Protein AF-A0A2U1YMX0-F1 (afdb_monomer)

Foldseek 3Di:
DDPCPPVNVVVCCVVCVLPPPDDDDPPVLVVVVVVLVVPPDDDVLVPPDDPPVDPQQKDFALSQLVVCVVVVVWDWDKDKDFLVVLCVSQQWDADPLDIDHPPRCVSLVVSLVPDDPVLLLDAFEWEQEPVRDIGGSDC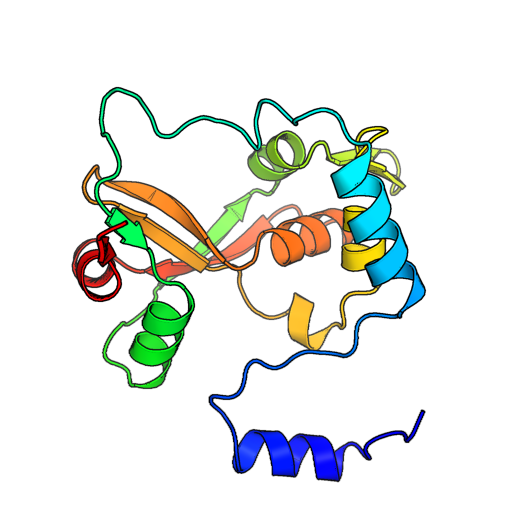SSSSVNCVNVVHRITMYTYTYHVCRVVRIGGD

pLDDT: mean 74.54, std 16.07, range [36.88, 95.56]

Nearest PDB structures (foldseek):
  7nfu-assembly2_B  TM=5.453E-01  e=1.528E-01  Geobacillus thermoleovorans CCB_US3_UF5
  6ryk-assembly1_B  TM=5.172E-01  e=2.070E-01  Myxococcus xanthus DK 1622
  7nfu-assembly1_A  TM=5.315E-01  e=4.039E-01  Geobacillus thermoleovorans CCB_US3_UF5
  2hwj-assembly1_A  TM=5.120E-01  e=2.082E+00  Agrobacterium fabrum str. C58
  2hwj-assembly2_E  TM=6.602E-01  e=2.998E+00  Agrobacterium fabrum str. C58

Sequence (171 aa):
MPTIKPLARWLYRMLKPTERQTIPVPWYVRLGHRLMHAVGSENPLKNKLDSAESPDLYFYDVLMAEELIRQGDIVTTTATVKTGPYELMWGLTVRDGVVEQDELSNLDLLWVLTMPAERAAVPPKMFTDDMGQLRLLDGSHRIARAIADGKSAIPFDIIGPADSIKFRRPK

Solvent-accessible surface area (backbone atoms only — not comparable to full-atom values): 10151 Å² total; per-residue (Å²): 130,85,78,73,48,72,65,58,52,51,51,45,45,71,76,42,70,83,54,81,84,74,70,87,68,59,68,66,59,56,51,50,44,58,52,39,70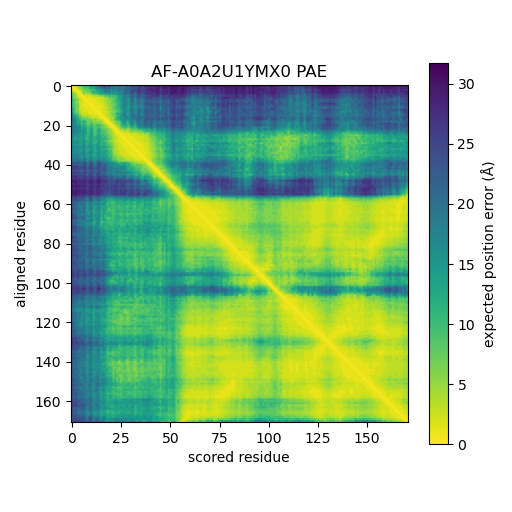,73,70,43,77,83,52,70,77,81,55,61,62,75,50,88,91,45,77,64,62,47,43,74,41,57,69,52,43,53,47,35,41,73,73,61,79,37,73,66,45,81,46,78,42,67,36,67,73,52,30,65,70,64,44,43,45,79,55,99,91,43,74,45,51,46,98,70,45,54,56,58,53,51,50,31,76,67,52,53,68,77,62,54,67,48,59,27,33,30,30,24,44,97,86,71,46,82,39,81,67,47,40,70,59,35,51,54,29,40,49,69,71,70,41,69,57,45,58,28,36,34,37,46,53,85,53,44,63,78,26,52,38,73,107

Secondary structure (DSSP, 8-state):
-----HHHHHHHHHH-TTS-------HHHHHHHHHHHHHPPP-TTTT----TTS--SEEE-HHHHHHHHHHTSS-EEEEEEESHHHHHHTTEEEETTEEEE-TTTHHHHHHHHT--HHHHTSPPEEEE-TTS-EEEEE-HHHHHHHHHTT-SEEEEEEE-HHHHGGGEEE-

Radius of gyration: 17.53 Å; Cα contacts (8 Å, |Δi|>4): 197; chains: 1; bounding box: 39×48×46 Å

Mean predicted aligned error: 10.86 Å

Structure (mmCIF, N/CA/C/O backbone):
data_AF-A0A2U1YMX0-F1
#
_entry.id   AF-A0A2U1YMX0-F1
#
loop_
_atom_site.group_PDB
_atom_site.id
_atom_site.type_symbol
_atom_site.label_atom_id
_atom_site.label_alt_id
_atom_site.label_comp_id
_atom_site.label_asym_id
_atom_site.label_entity_id
_atom_site.label_seq_id
_atom_site.pdbx_PDB_ins_code
_atom_site.Cartn_x
_atom_site.Cartn_y
_atom_site.Cartn_z
_atom_site.occupancy
_atom_site.B_iso_or_equiv
_atom_site.auth_seq_id
_atom_site.auth_comp_id
_atom_site.auth_asym_id
_atom_site.auth_atom_id
_atom_site.pdbx_PDB_model_num
ATOM 1 N N . MET A 1 1 ? 14.329 -25.715 -4.918 1.00 37.94 1 MET A N 1
ATOM 2 C CA . MET A 1 1 ? 13.405 -25.146 -3.908 1.00 37.94 1 MET A CA 1
ATOM 3 C C . MET A 1 1 ? 12.147 -25.995 -3.911 1.00 37.94 1 MET A C 1
ATOM 5 O O . MET A 1 1 ? 11.631 -26.210 -5.002 1.00 37.94 1 MET A O 1
ATOM 9 N N . PRO A 1 2 ? 11.685 -26.537 -2.773 1.00 36.88 2 PRO A N 1
ATOM 10 C CA . PRO A 1 2 ? 10.497 -27.376 -2.773 1.00 36.88 2 PRO A CA 1
ATOM 11 C C . PRO A 1 2 ? 9.286 -26.497 -3.091 1.00 36.88 2 PRO A C 1
ATOM 13 O O . PRO A 1 2 ? 8.994 -25.532 -2.385 1.00 36.88 2 PRO A O 1
ATOM 16 N N . THR A 1 3 ? 8.605 -26.806 -4.189 1.00 43.62 3 THR A N 1
ATOM 17 C CA . THR A 1 3 ? 7.284 -26.276 -4.512 1.00 43.62 3 THR A CA 1
ATOM 18 C C . THR A 1 3 ? 6.331 -26.728 -3.412 1.00 43.62 3 THR A C 1
ATOM 20 O O . THR A 1 3 ? 5.846 -27.858 -3.409 1.00 43.62 3 THR A O 1
ATOM 23 N N . ILE A 1 4 ? 6.083 -25.860 -2.430 1.00 48.69 4 ILE A N 1
ATOM 24 C CA . ILE A 1 4 ? 4.999 -26.076 -1.473 1.00 48.69 4 ILE A CA 1
ATOM 25 C C . ILE A 1 4 ? 3.722 -26.144 -2.310 1.00 48.69 4 ILE A C 1
ATOM 27 O O . ILE A 1 4 ? 3.318 -25.154 -2.922 1.00 48.69 4 ILE A O 1
ATOM 31 N N . LYS A 1 5 ? 3.140 -27.346 -2.398 1.00 61.12 5 LYS A N 1
ATOM 32 C CA . LYS A 1 5 ? 1.943 -27.611 -3.200 1.00 61.12 5 LYS A CA 1
ATOM 33 C C . LYS A 1 5 ? 0.841 -26.607 -2.811 1.00 61.12 5 LYS A C 1
ATOM 35 O O . LYS A 1 5 ? 0.724 -26.298 -1.623 1.00 61.12 5 LYS A O 1
ATOM 40 N N . PRO A 1 6 ? 0.010 -26.132 -3.757 1.00 64.38 6 PRO A N 1
ATOM 41 C CA . PRO A 1 6 ? -1.047 -25.145 -3.497 1.00 64.38 6 PRO A CA 1
ATOM 42 C C . PRO A 1 6 ? -1.910 -25.486 -2.273 1.00 64.38 6 PRO A C 1
ATOM 44 O O . PRO A 1 6 ? -2.232 -24.614 -1.471 1.00 64.38 6 PRO A O 1
ATOM 47 N N . LEU A 1 7 ? -2.176 -26.780 -2.075 1.00 58.72 7 LEU A N 1
ATOM 48 C CA . LEU A 1 7 ? -2.907 -27.329 -0.936 1.00 58.72 7 LEU A CA 1
ATOM 49 C C . LEU A 1 7 ? -2.188 -27.134 0.410 1.00 58.72 7 LEU A C 1
ATOM 51 O O . LEU A 1 7 ? -2.819 -26.755 1.388 1.00 58.72 7 LEU A O 1
ATOM 55 N N . ALA A 1 8 ? -0.871 -27.338 0.467 1.00 62.91 8 ALA A N 1
ATOM 56 C CA . ALA A 1 8 ? -0.085 -27.125 1.681 1.00 62.91 8 ALA A CA 1
ATOM 57 C C . ALA A 1 8 ? -0.019 -25.637 2.050 1.00 62.91 8 ALA A C 1
ATOM 59 O O . ALA A 1 8 ? -0.079 -25.291 3.224 1.00 62.91 8 ALA A O 1
ATOM 60 N N . ARG A 1 9 ? 0.025 -24.745 1.051 1.00 59.44 9 ARG A N 1
ATOM 61 C CA . ARG A 1 9 ? -0.052 -23.294 1.269 1.00 59.44 9 ARG A CA 1
ATOM 62 C C . ARG A 1 9 ? -1.442 -22.863 1.740 1.00 59.44 9 ARG A C 1
ATOM 64 O O . ARG A 1 9 ? -1.544 -21.997 2.599 1.00 59.44 9 ARG A O 1
ATOM 71 N N . TRP A 1 10 ? -2.499 -23.474 1.210 1.00 63.16 10 TRP A N 1
ATOM 72 C CA . TRP A 1 10 ? -3.876 -23.248 1.651 1.00 63.16 10 TRP A CA 1
ATOM 73 C C . TRP A 1 10 ? -4.111 -23.733 3.092 1.00 63.16 10 TRP A C 1
ATOM 75 O O . TRP A 1 10 ? -4.599 -22.969 3.919 1.00 63.16 10 TRP A O 1
ATOM 85 N N . LEU A 1 11 ? -3.658 -24.943 3.436 1.00 64.31 11 LEU A N 1
ATOM 86 C CA . LEU A 1 11 ? -3.686 -25.466 4.809 1.00 64.31 11 LEU A CA 1
ATOM 87 C C . LEU A 1 11 ? -2.863 -24.604 5.769 1.00 64.31 11 LEU A C 1
ATOM 89 O O . LEU A 1 11 ? -3.326 -24.287 6.857 1.00 64.31 11 LEU A O 1
ATOM 93 N N . TYR A 1 12 ? -1.675 -24.160 5.356 1.00 60.81 12 TYR A N 1
ATOM 94 C CA . TYR A 1 12 ? -0.858 -23.242 6.149 1.00 60.81 12 TYR A CA 1
ATOM 95 C C . TYR A 1 12 ? -1.579 -21.919 6.428 1.00 60.81 12 TYR A C 1
ATOM 97 O O . TYR A 1 12 ? -1.552 -21.434 7.552 1.00 60.81 12 TYR A O 1
ATOM 105 N N . ARG A 1 13 ? -2.274 -21.361 5.428 1.00 55.38 13 ARG A N 1
ATOM 106 C CA . ARG A 1 13 ? -3.095 -20.149 5.579 1.00 55.38 13 ARG A CA 1
ATOM 107 C C . ARG A 1 13 ? -4.256 -20.338 6.554 1.00 55.38 13 ARG A C 1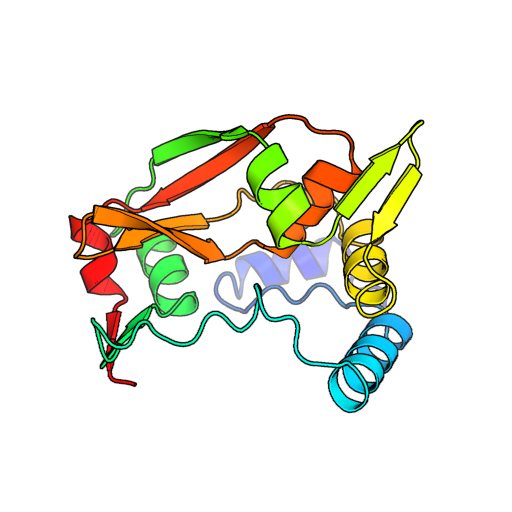
ATOM 109 O O . ARG A 1 13 ? -4.569 -19.408 7.283 1.00 55.38 13 ARG A O 1
ATOM 116 N N . MET A 1 14 ? -4.868 -21.522 6.578 1.00 64.50 14 MET A N 1
ATOM 117 C CA . MET A 1 14 ? -5.935 -21.863 7.528 1.00 64.50 14 MET A CA 1
ATOM 118 C C . MET A 1 14 ? -5.397 -22.040 8.954 1.00 64.50 14 MET A C 1
ATOM 120 O O . MET A 1 14 ? -6.030 -21.608 9.910 1.00 64.50 14 MET A O 1
ATOM 124 N N . LEU A 1 15 ? -4.227 -22.668 9.097 1.00 62.91 15 LEU A N 1
ATOM 125 C CA . LEU A 1 15 ? -3.629 -23.004 10.393 1.00 62.91 15 LEU A CA 1
ATOM 126 C C . LEU A 1 15 ? -2.865 -21.838 11.030 1.00 62.91 15 LEU A C 1
ATOM 128 O O . LEU A 1 15 ? -2.742 -21.776 12.250 1.00 62.91 15 LEU A O 1
ATOM 132 N N . LYS A 1 16 ? -2.332 -20.929 10.212 1.00 48.28 16 LYS A N 1
ATOM 133 C CA . LYS A 1 16 ? -1.565 -19.756 10.643 1.00 48.28 16 LYS A CA 1
ATOM 134 C C . LYS A 1 16 ? -1.999 -18.501 9.874 1.00 48.28 16 LYS A C 1
ATOM 136 O O . LYS A 1 16 ? -1.198 -17.916 9.141 1.00 48.28 16 LYS A O 1
ATOM 141 N N . PRO A 1 17 ? -3.263 -18.067 10.023 1.00 42.16 17 PRO A N 1
ATOM 142 C CA . PRO A 1 17 ? -3.800 -16.920 9.287 1.00 42.16 17 PRO A CA 1
ATOM 143 C C . PRO A 1 17 ? -3.102 -15.599 9.642 1.00 42.16 17 PRO A C 1
ATOM 145 O O . PRO A 1 17 ? -3.128 -14.665 8.846 1.00 42.16 17 PRO A O 1
ATOM 148 N N . THR A 1 18 ? -2.468 -15.537 10.815 1.00 38.94 18 THR A N 1
ATOM 149 C CA . THR A 1 18 ? -1.791 -14.364 11.385 1.00 38.94 18 THR A CA 1
ATOM 150 C C . THR A 1 18 ? -0.301 -14.294 11.061 1.00 38.94 18 THR A C 1
ATOM 152 O O . THR A 1 18 ? 0.347 -13.287 11.337 1.00 38.94 18 THR A O 1
ATOM 155 N N . GLU A 1 19 ? 0.284 -15.348 10.486 1.00 42.75 19 GLU A N 1
ATOM 156 C CA . GLU A 1 19 ? 1.696 -15.312 10.131 1.00 42.75 19 GLU A CA 1
ATOM 157 C C . GLU A 1 19 ? 1.871 -14.497 8.851 1.00 42.75 19 GLU A C 1
ATOM 159 O O . GLU A 1 19 ? 1.216 -14.762 7.837 1.00 42.75 19 GLU A O 1
ATOM 164 N N . ARG A 1 20 ? 2.764 -13.495 8.907 1.00 43.81 20 ARG A N 1
ATOM 165 C CA . ARG A 1 20 ? 3.078 -12.609 7.781 1.00 43.81 20 ARG A CA 1
ATOM 166 C C . ARG A 1 20 ? 3.266 -13.463 6.538 1.00 43.81 20 ARG A C 1
ATOM 168 O O . ARG A 1 20 ? 4.237 -14.217 6.441 1.00 43.81 20 ARG A O 1
ATOM 175 N N . GLN A 1 21 ? 2.342 -13.342 5.585 1.00 46.62 21 GLN A N 1
ATOM 176 C CA . GLN A 1 21 ? 2.423 -14.082 4.333 1.00 46.62 21 GLN A CA 1
ATOM 177 C C . GLN A 1 21 ? 3.586 -13.524 3.517 1.00 46.62 21 GLN A C 1
ATOM 179 O O . GLN A 1 21 ? 3.455 -12.634 2.673 1.00 46.62 21 GLN A O 1
ATOM 184 N N . THR A 1 22 ? 4.769 -14.047 3.806 1.00 48.47 22 THR A N 1
ATOM 185 C CA . THR A 1 22 ? 5.968 -13.811 3.031 1.00 48.47 22 THR A CA 1
ATOM 186 C C . THR A 1 22 ? 5.840 -14.679 1.793 1.00 48.47 22 THR A C 1
ATOM 188 O O . THR A 1 22 ? 6.006 -15.897 1.798 1.00 48.47 22 THR A O 1
ATOM 191 N N . ILE A 1 23 ? 5.440 -14.052 0.692 1.00 54.34 23 ILE A N 1
ATOM 192 C CA . ILE A 1 23 ? 5.642 -14.680 -0.604 1.00 54.34 23 ILE A CA 1
ATOM 193 C C . ILE A 1 23 ? 7.159 -14.698 -0.810 1.00 54.34 23 ILE A C 1
ATOM 195 O O . ILE A 1 23 ? 7.784 -13.648 -0.637 1.00 54.34 23 ILE A O 1
ATOM 199 N N . PRO A 1 24 ? 7.762 -15.858 -1.121 1.00 56.91 24 PRO A N 1
ATOM 200 C CA . PRO A 1 24 ? 9.187 -15.918 -1.387 1.00 56.91 24 PRO A CA 1
ATOM 201 C C . PRO A 1 24 ? 9.520 -14.965 -2.534 1.00 56.91 24 PRO A C 1
ATOM 203 O O . PRO A 1 24 ? 9.132 -15.180 -3.678 1.00 56.91 24 PRO A O 1
ATOM 206 N N . VAL A 1 25 ? 10.225 -13.890 -2.193 1.00 57.94 25 VAL A N 1
ATOM 207 C CA . VAL A 1 25 ? 10.828 -12.977 -3.160 1.00 57.94 25 VAL A CA 1
ATOM 208 C C . VAL A 1 25 ? 12.032 -13.691 -3.769 1.00 57.94 25 VAL A C 1
ATOM 210 O O . VAL A 1 25 ? 12.819 -14.272 -3.002 1.00 57.94 25 VAL A O 1
ATOM 213 N N . PRO A 1 26 ? 12.221 -13.660 -5.101 1.00 72.56 26 PRO A N 1
ATOM 214 C CA . PRO A 1 26 ? 13.406 -14.241 -5.708 1.00 72.56 26 PRO A CA 1
ATOM 215 C C . PRO A 1 26 ? 14.683 -13.703 -5.047 1.00 72.56 26 PRO A C 1
ATOM 217 O O . PRO A 1 26 ? 14.794 -12.520 -4.718 1.00 72.56 26 PRO A O 1
ATOM 220 N N . TRP A 1 27 ? 15.647 -14.587 -4.785 1.00 75.94 27 TRP A N 1
ATOM 221 C CA . TRP A 1 27 ? 16.816 -14.255 -3.963 1.00 75.94 27 TRP A CA 1
ATOM 222 C C . TRP A 1 27 ? 17.651 -13.107 -4.548 1.00 75.94 27 TRP A C 1
ATOM 224 O O . TRP A 1 27 ? 18.166 -12.296 -3.781 1.00 75.94 27 TRP A O 1
ATOM 234 N N . TYR A 1 28 ? 17.718 -13.003 -5.876 1.00 74.44 28 TYR A N 1
ATOM 235 C CA . TYR A 1 28 ? 18.450 -11.950 -6.577 1.00 74.44 28 TYR A CA 1
ATOM 236 C C . TYR A 1 28 ? 17.805 -10.571 -6.384 1.00 74.44 28 TYR A C 1
ATOM 238 O O . TYR A 1 28 ? 18.524 -9.596 -6.193 1.00 74.44 28 TYR A O 1
ATOM 246 N N . VAL A 1 29 ? 16.468 -10.488 -6.319 1.00 66.75 29 VAL A N 1
ATOM 247 C CA . VAL A 1 29 ? 15.748 -9.237 -6.011 1.00 66.75 29 VAL A CA 1
ATOM 248 C C . VAL A 1 29 ? 16.067 -8.786 -4.585 1.00 66.75 29 VAL A C 1
ATOM 250 O O . VAL A 1 29 ? 16.374 -7.622 -4.356 1.00 66.75 29 VAL A O 1
ATOM 253 N N . ARG A 1 30 ? 16.076 -9.717 -3.616 1.00 67.44 30 ARG A N 1
ATOM 254 C CA . ARG A 1 30 ? 16.430 -9.403 -2.217 1.00 67.44 30 ARG A CA 1
ATOM 255 C C . ARG A 1 30 ? 17.873 -8.928 -2.073 1.00 67.44 30 ARG A C 1
ATOM 257 O O . ARG A 1 30 ? 18.132 -7.998 -1.314 1.00 67.44 30 ARG A O 1
ATOM 264 N N . LEU A 1 31 ? 18.804 -9.595 -2.756 1.00 77.19 31 LEU A N 1
ATOM 265 C CA . LEU A 1 31 ? 20.220 -9.238 -2.728 1.00 77.19 31 LEU A CA 1
ATOM 266 C C . LEU A 1 31 ? 20.442 -7.864 -3.353 1.00 77.19 31 LEU A C 1
ATOM 268 O O . LEU A 1 31 ? 21.063 -7.013 -2.726 1.00 77.19 31 LEU A O 1
ATOM 272 N N . GLY A 1 32 ? 19.884 -7.636 -4.540 1.00 71.62 32 GLY A N 1
ATOM 273 C CA . GLY A 1 32 ? 19.981 -6.346 -5.197 1.00 71.62 32 GLY A CA 1
ATOM 274 C C . GLY A 1 32 ? 19.400 -5.233 -4.323 1.00 71.62 32 GLY A C 1
ATOM 275 O O . GLY A 1 32 ? 20.057 -4.218 -4.144 1.00 71.62 32 GLY A O 1
ATOM 276 N N . HIS A 1 33 ? 18.215 -5.429 -3.730 1.00 67.75 33 HIS A N 1
ATOM 277 C CA . HIS A 1 33 ? 17.595 -4.417 -2.869 1.00 67.75 33 HIS A CA 1
ATOM 278 C C . HIS A 1 33 ? 18.518 -4.061 -1.694 1.00 67.75 33 HIS A C 1
ATOM 280 O O . HIS A 1 33 ? 18.754 -2.889 -1.431 1.00 67.75 33 HIS A O 1
ATOM 286 N N . ARG A 1 34 ? 19.134 -5.053 -1.032 1.00 70.81 34 ARG A N 1
ATOM 287 C CA . ARG A 1 34 ? 20.128 -4.794 0.028 1.00 70.81 34 ARG A CA 1
ATOM 288 C C . ARG A 1 34 ? 21.338 -3.997 -0.463 1.00 70.81 34 ARG A C 1
ATOM 290 O O . ARG A 1 34 ? 21.796 -3.122 0.258 1.00 70.81 34 ARG A O 1
ATOM 297 N N . LEU A 1 35 ? 21.851 -4.309 -1.653 1.00 74.62 35 LEU A N 1
ATOM 298 C CA . LEU A 1 35 ? 22.991 -3.597 -2.233 1.00 74.62 35 LEU A CA 1
ATOM 299 C C . LEU A 1 35 ? 22.618 -2.159 -2.606 1.00 74.62 35 LEU A C 1
ATOM 301 O O . LEU A 1 35 ? 23.372 -1.252 -2.284 1.00 74.62 35 LEU A O 1
ATOM 305 N N . MET A 1 36 ? 21.439 -1.942 -3.195 1.00 67.06 36 MET A N 1
ATOM 306 C CA . MET A 1 36 ? 20.943 -0.607 -3.540 1.00 67.06 36 MET A CA 1
ATOM 307 C C . MET A 1 36 ? 20.712 0.260 -2.306 1.00 67.06 36 MET A C 1
ATOM 309 O O . MET A 1 36 ? 21.121 1.410 -2.310 1.00 67.06 36 MET A O 1
ATOM 313 N N . HIS A 1 37 ? 20.157 -0.282 -1.218 1.00 65.31 37 HIS A N 1
ATOM 314 C CA . HIS A 1 37 ? 20.057 0.458 0.051 1.00 65.31 37 HIS A CA 1
ATOM 315 C C . HIS A 1 37 ? 21.423 0.828 0.640 1.00 65.31 37 HIS A C 1
ATOM 317 O O . HIS A 1 37 ? 21.524 1.817 1.353 1.00 65.31 37 HIS A O 1
ATOM 323 N N . ALA A 1 38 ? 22.476 0.060 0.347 1.00 66.00 38 ALA A N 1
ATOM 324 C CA . ALA A 1 38 ? 23.823 0.355 0.830 1.00 66.00 38 ALA A CA 1
ATOM 325 C C . ALA A 1 38 ? 24.550 1.440 0.012 1.00 66.00 38 ALA A C 1
ATOM 327 O O . ALA A 1 38 ? 25.506 2.020 0.518 1.00 66.00 38 ALA A O 1
ATOM 328 N N . VAL A 1 39 ? 24.134 1.694 -1.236 1.00 67.88 39 VAL A N 1
ATOM 329 C CA . VAL A 1 39 ? 24.811 2.638 -2.154 1.00 67.88 39 VAL A CA 1
ATOM 330 C C . VAL A 1 39 ? 23.927 3.792 -2.632 1.00 67.88 39 VAL A C 1
ATOM 332 O O . VAL A 1 39 ? 24.432 4.741 -3.225 1.00 67.88 39 VAL A O 1
ATOM 335 N N . GLY A 1 40 ? 22.616 3.703 -2.426 1.00 58.44 40 GLY A N 1
ATOM 336 C CA . GLY A 1 40 ? 21.646 4.678 -2.903 1.00 58.44 40 GLY A CA 1
ATOM 337 C C . GLY A 1 40 ? 21.742 5.981 -2.122 1.00 58.44 40 GLY A C 1
ATOM 338 O O . GLY A 1 40 ? 21.819 5.974 -0.895 1.00 58.44 40 GLY A O 1
ATOM 339 N N . SER A 1 41 ? 21.706 7.110 -2.830 1.00 55.19 41 SER A N 1
ATOM 340 C CA . SER A 1 41 ? 21.494 8.396 -2.177 1.00 55.19 41 SER A CA 1
ATOM 341 C C . SER A 1 41 ? 20.075 8.457 -1.620 1.00 55.19 41 SER A C 1
ATOM 343 O O . SER A 1 41 ? 19.117 8.036 -2.270 1.00 55.19 41 SER A O 1
ATOM 345 N N . GLU A 1 42 ? 19.949 9.018 -0.428 1.00 57.09 42 GLU A N 1
ATOM 346 C CA . GLU A 1 42 ? 18.680 9.293 0.229 1.00 57.09 42 GLU A CA 1
ATOM 347 C C . GLU A 1 42 ? 17.692 10.012 -0.708 1.00 57.09 42 GLU A C 1
ATOM 349 O O . GLU A 1 42 ? 17.980 11.094 -1.217 1.00 57.09 42 GLU A O 1
ATOM 354 N N . ASN A 1 43 ? 16.517 9.420 -0.957 1.00 52.88 43 ASN A N 1
ATOM 355 C CA . ASN A 1 43 ? 15.463 10.093 -1.714 1.00 52.88 43 ASN A CA 1
ATOM 356 C C . ASN A 1 43 ? 14.805 11.140 -0.790 1.00 52.88 43 ASN A C 1
ATOM 358 O O . ASN A 1 43 ? 14.159 10.749 0.184 1.00 52.88 43 ASN A O 1
ATOM 362 N N . PRO A 1 44 ? 14.899 12.451 -1.084 1.00 52.03 44 PRO A N 1
ATOM 363 C CA . PRO A 1 44 ? 14.435 13.514 -0.188 1.00 52.03 44 PRO A CA 1
ATOM 364 C C . PRO A 1 44 ? 12.909 13.536 0.016 1.00 52.03 44 PRO A C 1
ATOM 366 O O . PRO A 1 44 ? 12.429 14.125 0.981 1.00 52.03 44 PRO A O 1
ATOM 369 N N . LEU A 1 45 ? 12.130 12.886 -0.859 1.00 51.47 45 LEU A N 1
ATOM 370 C CA . LEU A 1 45 ? 10.680 12.723 -0.702 1.00 51.47 45 LEU A CA 1
ATOM 371 C C . LEU A 1 45 ? 10.315 11.483 0.127 1.00 51.47 45 LEU A C 1
ATOM 373 O O . LEU A 1 45 ? 9.324 11.531 0.856 1.00 51.47 45 LEU A O 1
ATOM 377 N N . LYS A 1 46 ? 11.115 10.405 0.056 1.00 48.34 46 LYS A N 1
ATOM 378 C CA . LYS A 1 46 ? 11.022 9.258 0.987 1.00 48.34 46 LYS A CA 1
ATOM 379 C C . LYS A 1 46 ? 11.567 9.618 2.380 1.00 48.34 46 LYS A C 1
ATOM 381 O O . LYS A 1 46 ? 11.095 9.065 3.366 1.00 48.34 46 LYS A O 1
ATOM 386 N N . ASN A 1 47 ? 12.484 10.585 2.442 1.00 42.44 47 ASN A N 1
ATOM 387 C CA . ASN A 1 47 ? 13.102 11.131 3.651 1.00 42.44 47 ASN A CA 1
ATOM 388 C C . ASN A 1 47 ? 12.506 12.483 4.052 1.00 42.44 47 ASN A C 1
ATOM 390 O O . ASN A 1 47 ? 13.212 13.319 4.619 1.00 42.44 47 ASN A O 1
ATOM 394 N N . LYS A 1 48 ? 11.212 12.725 3.792 1.00 42.84 48 LYS A N 1
ATOM 395 C CA . LYS A 1 48 ? 10.520 13.771 4.551 1.00 42.84 48 LYS A CA 1
ATOM 396 C C . LYS A 1 48 ? 10.626 13.382 6.023 1.00 42.84 48 LYS A C 1
ATOM 398 O O . LYS A 1 48 ? 9.916 12.493 6.480 1.00 42.84 48 LYS A O 1
ATOM 403 N N . LEU A 1 49 ? 11.586 14.013 6.698 1.00 38.88 49 LEU A N 1
ATOM 404 C CA . LEU A 1 49 ? 11.793 13.954 8.133 1.00 38.88 49 LEU A CA 1
ATOM 405 C C . LEU A 1 49 ? 10.439 14.149 8.811 1.00 38.88 49 LEU A C 1
ATOM 407 O O . LEU A 1 49 ? 9.640 14.973 8.347 1.00 38.88 49 LEU A O 1
ATOM 411 N N . ASP A 1 50 ? 10.216 13.389 9.887 1.00 44.72 50 ASP A N 1
ATOM 412 C CA . ASP A 1 50 ? 9.192 13.678 10.891 1.00 44.72 50 ASP A CA 1
ATOM 413 C C . ASP A 1 50 ? 9.075 15.204 11.011 1.00 44.72 50 ASP A C 1
ATOM 415 O O . ASP A 1 50 ? 10.084 15.892 11.213 1.00 44.72 50 ASP A O 1
ATOM 419 N N . SER A 1 51 ? 7.889 15.759 10.752 1.00 38.72 51 SER A N 1
ATOM 420 C CA . SER A 1 51 ? 7.763 17.214 10.700 1.00 38.72 51 SER A CA 1
ATOM 421 C C . SER A 1 51 ? 8.192 17.780 12.056 1.00 38.72 51 SER A C 1
ATOM 423 O O . SER A 1 51 ? 7.741 17.296 13.088 1.00 38.72 51 SER A O 1
ATOM 425 N N . ALA A 1 52 ? 9.036 18.812 12.086 1.00 44.34 52 ALA A N 1
ATOM 426 C CA . ALA A 1 52 ? 9.458 19.425 13.349 1.00 44.34 52 ALA A CA 1
ATOM 427 C C . ALA A 1 52 ? 8.274 19.987 14.176 1.00 44.34 52 ALA A C 1
ATOM 429 O O . ALA A 1 52 ? 8.420 20.227 15.372 1.00 44.34 52 ALA A O 1
ATOM 430 N N . GLU A 1 53 ? 7.102 20.165 13.554 1.00 46.12 53 GLU A N 1
ATOM 431 C CA . GLU A 1 53 ? 5.848 20.608 14.182 1.00 46.12 53 GLU A CA 1
ATOM 432 C C . GLU A 1 53 ? 5.091 19.479 14.913 1.00 46.12 53 GLU A C 1
ATOM 434 O O . GLU A 1 53 ? 4.157 19.738 15.669 1.00 46.12 53 GLU A O 1
ATOM 439 N N . SER A 1 54 ? 5.518 18.226 14.753 1.00 48.25 54 SER A N 1
ATOM 440 C CA . SER A 1 54 ? 5.141 17.095 15.601 1.00 48.25 54 SER A CA 1
ATOM 441 C C . SER A 1 54 ? 6.350 16.181 15.715 1.00 48.25 54 SER A C 1
ATOM 443 O O . SER A 1 54 ? 6.565 15.363 14.820 1.00 48.25 54 SER A O 1
ATOM 445 N N . PRO A 1 55 ? 7.167 16.286 16.783 1.00 50.97 55 PRO A N 1
ATOM 446 C CA . PRO A 1 55 ? 8.033 15.175 17.127 1.00 50.97 55 PRO A CA 1
ATOM 447 C C . PRO A 1 55 ? 7.087 14.003 17.348 1.00 50.97 55 PRO A C 1
ATOM 449 O O . PRO A 1 55 ? 6.391 13.960 18.360 1.00 50.97 55 PRO A O 1
ATOM 452 N N . ASP A 1 56 ? 6.979 13.132 16.348 1.00 59.47 56 ASP A N 1
ATOM 453 C CA . ASP A 1 56 ? 6.128 11.955 16.363 1.00 59.47 56 ASP A CA 1
ATOM 454 C C . ASP A 1 56 ? 6.631 11.081 17.516 1.00 59.47 56 ASP A C 1
ATOM 456 O O . ASP A 1 56 ? 7.454 10.192 17.329 1.00 59.47 56 ASP A O 1
ATOM 460 N N . LEU A 1 57 ? 6.172 11.360 18.742 1.00 63.28 57 LEU A N 1
ATOM 461 C CA . LEU A 1 57 ? 6.419 10.568 19.950 1.00 63.28 57 LEU A CA 1
ATOM 462 C C . LEU A 1 57 ? 5.862 9.157 19.786 1.00 63.28 57 LEU A C 1
ATOM 464 O O . LEU A 1 57 ? 6.102 8.289 20.621 1.00 63.28 57 LEU A O 1
ATOM 468 N N . TYR A 1 58 ? 5.097 8.948 18.719 1.00 70.88 58 TYR A N 1
ATOM 469 C CA . TYR A 1 58 ? 4.426 7.729 18.394 1.00 70.88 58 TYR A CA 1
ATOM 470 C C . TYR A 1 58 ? 4.691 7.323 16.942 1.00 70.88 58 TYR A C 1
ATOM 472 O O . TYR A 1 58 ? 4.863 8.162 16.066 1.00 70.88 58 TYR A O 1
ATOM 480 N N . PHE A 1 59 ? 4.676 6.022 16.682 1.00 81.81 59 PHE A N 1
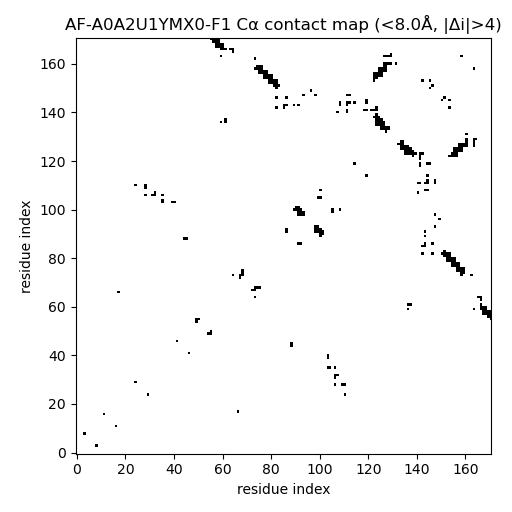ATOM 481 C CA . PHE A 1 59 ? 4.543 5.435 15.358 1.00 81.81 59 PHE A CA 1
ATOM 482 C C . PHE A 1 59 ? 3.208 4.689 15.253 1.00 81.81 59 PHE A C 1
ATOM 484 O O . PHE A 1 59 ? 2.569 4.364 16.258 1.00 81.81 59 PHE A O 1
ATOM 491 N N . TYR A 1 60 ? 2.788 4.396 14.027 1.00 84.44 60 TYR A N 1
ATOM 492 C CA . TYR A 1 60 ? 1.588 3.610 13.752 1.00 84.44 60 TYR A CA 1
ATOM 493 C C . TYR A 1 60 ? 1.981 2.166 13.419 1.00 84.44 60 TYR A C 1
ATOM 495 O O . TYR A 1 60 ? 2.676 1.907 12.436 1.00 84.44 60 TYR A O 1
ATOM 503 N N . ASP A 1 61 ? 1.566 1.218 14.261 1.00 85.12 61 ASP A N 1
ATOM 504 C CA . ASP A 1 61 ? 1.906 -0.199 14.137 1.00 85.12 61 ASP A CA 1
ATOM 505 C C . ASP A 1 61 ? 1.007 -0.890 13.103 1.00 85.12 61 ASP A C 1
ATOM 507 O O . ASP A 1 61 ? -0.161 -1.200 13.350 1.00 85.12 61 ASP A O 1
ATOM 511 N N . VAL A 1 62 ? 1.582 -1.155 11.930 1.00 86.75 62 VAL A N 1
ATOM 512 C CA . VAL A 1 62 ? 0.902 -1.819 10.810 1.00 86.75 62 VAL A CA 1
ATOM 513 C C . VAL A 1 62 ? 0.384 -3.207 11.194 1.00 86.75 62 VAL A C 1
ATOM 515 O O . VAL A 1 62 ? -0.732 -3.558 10.821 1.00 86.75 62 VAL A O 1
ATOM 518 N N . LEU A 1 63 ? 1.163 -3.999 11.941 1.00 86.06 63 LEU A N 1
ATOM 519 C CA . LEU A 1 63 ? 0.771 -5.367 12.298 1.00 86.06 63 LEU A CA 1
ATOM 520 C C . LEU A 1 63 ? -0.408 -5.353 13.266 1.00 86.06 63 LEU A C 1
ATOM 522 O O . LEU A 1 63 ? -1.331 -6.156 13.138 1.00 86.06 63 LEU A O 1
ATOM 526 N N . MET A 1 64 ? -0.395 -4.413 14.208 1.00 87.12 64 MET A N 1
ATOM 527 C CA . MET A 1 64 ? -1.515 -4.222 15.117 1.00 87.12 64 MET A CA 1
ATOM 528 C C . MET A 1 64 ? -2.775 -3.763 14.378 1.00 87.12 64 MET A C 1
ATOM 530 O O . MET A 1 64 ? -3.853 -4.288 14.643 1.00 87.12 64 MET A O 1
ATOM 534 N N . ALA A 1 65 ? -2.655 -2.820 13.442 1.00 88.12 65 ALA A N 1
ATOM 535 C CA . ALA A 1 65 ? -3.789 -2.367 12.643 1.00 88.12 65 ALA A CA 1
ATOM 536 C C . ALA A 1 65 ? -4.415 -3.518 11.838 1.00 88.12 65 ALA A C 1
ATOM 538 O O . ALA A 1 65 ? -5.635 -3.677 11.834 1.00 88.12 65 ALA A O 1
ATOM 539 N N . GLU A 1 66 ? -3.592 -4.349 11.189 1.00 88.19 66 GLU A N 1
ATOM 540 C CA . GLU A 1 66 ? -4.067 -5.527 10.453 1.00 88.19 66 GLU A CA 1
ATOM 541 C C . GLU A 1 66 ? -4.798 -6.520 11.361 1.00 88.19 66 GLU A C 1
ATOM 543 O O . GLU A 1 66 ? -5.840 -7.054 10.975 1.00 88.19 66 GLU A O 1
ATOM 548 N N . GLU A 1 67 ? -4.295 -6.738 12.576 1.00 85.75 67 GLU A N 1
ATOM 549 C CA . GLU A 1 67 ? -4.926 -7.632 13.543 1.00 85.75 67 GLU A CA 1
ATOM 550 C C . GLU A 1 67 ? -6.278 -7.098 14.028 1.00 85.75 67 GLU A C 1
ATOM 552 O O . GLU A 1 67 ? -7.257 -7.842 14.049 1.00 85.75 67 GLU A O 1
ATOM 557 N N . LEU A 1 68 ? -6.367 -5.806 14.347 1.00 90.56 68 LEU A N 1
ATOM 558 C CA . LEU A 1 68 ? -7.619 -5.176 14.773 1.00 90.56 68 LEU A CA 1
ATOM 559 C C . LEU A 1 68 ? -8.678 -5.186 13.661 1.00 90.56 68 LEU A C 1
ATOM 561 O O . LEU A 1 68 ? -9.854 -5.434 13.925 1.00 90.56 68 LEU A O 1
ATOM 565 N N . ILE A 1 69 ? -8.274 -4.986 12.402 1.00 89.50 69 ILE A N 1
ATOM 566 C CA . ILE A 1 69 ? -9.172 -5.142 11.247 1.00 89.50 69 ILE A CA 1
ATOM 567 C C . ILE A 1 69 ? -9.654 -6.592 11.142 1.00 89.50 69 ILE A C 1
ATOM 569 O O . ILE A 1 69 ? -10.840 -6.846 10.945 1.00 89.50 69 ILE A O 1
ATOM 573 N N . ARG A 1 70 ? -8.746 -7.563 11.298 1.00 87.31 70 ARG A N 1
ATOM 574 C CA . ARG A 1 70 ? -9.069 -8.995 11.224 1.00 87.31 70 ARG A CA 1
ATOM 575 C C . ARG A 1 70 ? -10.040 -9.429 12.324 1.00 87.31 70 ARG A C 1
ATOM 577 O O . ARG A 1 70 ? -10.870 -10.303 12.083 1.00 87.31 70 ARG A O 1
ATOM 584 N N . GLN A 1 71 ? -9.920 -8.850 13.516 1.00 91.12 71 GLN A N 1
ATOM 585 C CA . GLN A 1 71 ? -10.811 -9.101 14.652 1.00 91.12 71 GLN A CA 1
ATOM 586 C C . GLN A 1 71 ? -12.176 -8.408 14.504 1.00 91.12 71 GLN A C 1
ATOM 588 O O . GLN A 1 71 ? -13.120 -8.786 15.192 1.00 91.12 71 GLN A O 1
ATOM 593 N N . GLY A 1 72 ? -12.305 -7.452 13.578 1.00 90.56 72 GLY A N 1
ATOM 594 C CA . GLY A 1 72 ? -13.517 -6.652 13.390 1.00 90.56 72 GLY A CA 1
ATOM 595 C C . GLY A 1 72 ? -13.603 -5.429 14.308 1.00 90.56 72 GLY A C 1
ATOM 596 O O . GLY A 1 72 ? -14.612 -4.730 14.287 1.00 90.56 72 GLY A O 1
ATOM 597 N N . ASP A 1 73 ? -12.546 -5.139 15.069 1.00 92.81 73 ASP A N 1
ATOM 598 C CA . ASP A 1 73 ? -12.465 -3.985 15.973 1.00 92.81 73 ASP A CA 1
ATOM 599 C C . ASP A 1 73 ? -12.213 -2.665 15.233 1.00 92.81 73 ASP A C 1
ATOM 601 O O . ASP A 1 73 ? -12.454 -1.587 15.784 1.00 92.81 73 ASP A O 1
ATOM 605 N N . ILE A 1 74 ? -11.700 -2.745 14.003 1.00 93.25 74 ILE A N 1
ATOM 606 C CA . ILE A 1 74 ? -11.570 -1.628 13.066 1.00 93.25 74 ILE A CA 1
ATOM 607 C C . ILE A 1 74 ? -12.338 -1.979 11.798 1.00 93.25 74 ILE A C 1
ATOM 609 O O . ILE A 1 74 ? -12.059 -2.986 11.145 1.00 93.25 74 ILE A O 1
ATOM 613 N N . VAL A 1 75 ? -13.263 -1.103 11.410 1.00 91.19 75 VAL A N 1
ATOM 614 C CA . VAL A 1 75 ? -13.982 -1.208 10.139 1.00 91.19 75 VAL A CA 1
ATOM 615 C C . VAL A 1 75 ? -13.365 -0.221 9.160 1.00 91.19 75 VAL A C 1
ATOM 617 O O . VAL A 1 75 ? -13.287 0.977 9.424 1.00 91.19 75 VAL A O 1
ATOM 620 N N . THR A 1 76 ? -12.915 -0.728 8.015 1.00 93.56 76 THR A N 1
ATOM 621 C CA . THR A 1 76 ? -12.358 0.113 6.951 1.00 93.56 76 THR A CA 1
ATOM 622 C C . THR A 1 76 ? -13.441 0.527 5.965 1.00 93.56 76 THR A C 1
ATOM 624 O O . THR A 1 76 ? -14.420 -0.187 5.747 1.00 93.56 76 THR A O 1
ATOM 627 N N . THR A 1 77 ? -13.256 1.691 5.352 1.00 94.12 77 THR A N 1
ATOM 628 C CA . THR A 1 77 ? -14.046 2.129 4.195 1.00 94.12 77 THR A CA 1
ATOM 629 C C . THR A 1 77 ? -13.199 2.029 2.936 1.00 94.12 77 THR A C 1
ATOM 631 O O . THR A 1 77 ? -11.986 2.204 2.994 1.00 94.12 77 THR A O 1
ATOM 634 N N . THR A 1 78 ? -13.811 1.748 1.787 1.00 94.56 78 THR A N 1
ATOM 635 C CA . THR A 1 78 ? -13.078 1.705 0.516 1.00 94.56 78 THR A CA 1
ATOM 636 C C . THR A 1 78 ? -13.238 3.020 -0.232 1.00 94.56 78 THR A C 1
ATOM 638 O O . THR A 1 78 ? -14.361 3.462 -0.473 1.00 94.56 78 THR A O 1
ATOM 641 N N . ALA A 1 79 ? -12.126 3.617 -0.657 1.00 93.19 79 ALA A N 1
ATOM 642 C CA . ALA A 1 79 ? -12.135 4.787 -1.530 1.00 93.19 79 ALA A CA 1
ATOM 643 C C . ALA A 1 79 ? -11.187 4.604 -2.714 1.00 93.19 79 ALA A C 1
ATOM 645 O O . ALA A 1 79 ? -10.110 4.026 -2.592 1.00 93.19 79 ALA A O 1
ATOM 646 N N . THR A 1 80 ? -11.578 5.117 -3.876 1.00 94.12 80 THR A N 1
ATOM 647 C CA . THR A 1 80 ? -10.740 5.088 -5.075 1.00 94.12 80 THR A CA 1
ATOM 648 C C . THR A 1 80 ? -9.900 6.358 -5.157 1.00 94.12 80 THR A C 1
ATOM 650 O O . THR A 1 80 ? -10.439 7.461 -5.196 1.00 94.12 80 THR A O 1
ATOM 653 N N . VAL A 1 81 ? -8.577 6.203 -5.217 1.00 90.19 81 VAL A N 1
ATOM 654 C CA . VAL A 1 81 ? -7.617 7.315 -5.275 1.00 90.19 81 VAL A CA 1
ATOM 655 C C . VAL A 1 81 ? -6.880 7.292 -6.614 1.00 90.19 81 VAL A C 1
ATOM 657 O O . VAL A 1 81 ? -6.508 6.224 -7.101 1.00 90.19 81 VAL A O 1
ATOM 660 N N . LYS A 1 82 ? -6.673 8.468 -7.219 1.00 89.75 82 LYS A N 1
ATOM 661 C CA . LYS A 1 82 ? -5.899 8.621 -8.464 1.00 89.75 82 LYS A CA 1
ATOM 662 C C . LYS A 1 82 ? -4.419 8.300 -8.239 1.00 89.75 82 LYS A C 1
ATOM 664 O O . LYS A 1 82 ? -3.879 8.603 -7.178 1.00 89.75 82 LYS A O 1
ATOM 669 N N . THR A 1 83 ? -3.751 7.744 -9.246 1.00 85.06 83 THR A N 1
ATOM 670 C CA . THR A 1 83 ? -2.337 7.337 -9.147 1.00 85.06 83 THR A CA 1
ATOM 671 C C . THR A 1 83 ? -1.324 8.466 -9.276 1.00 85.06 83 THR A C 1
ATOM 673 O O . THR A 1 83 ? -0.255 8.358 -8.686 1.00 85.06 83 THR A O 1
ATOM 676 N N . GLY A 1 84 ? -1.659 9.562 -9.963 1.00 82.62 84 GLY A N 1
ATOM 677 C CA . GLY A 1 84 ? -0.723 10.660 -10.258 1.00 82.62 84 GLY A CA 1
ATOM 678 C C . GLY A 1 84 ? 0.111 11.172 -9.067 1.00 82.62 84 GLY A C 1
ATOM 679 O O . GLY A 1 84 ? 1.329 11.280 -9.195 1.00 82.62 84 GLY A O 1
ATOM 680 N N . PRO A 1 85 ? -0.471 11.430 -7.875 1.00 81.19 85 PRO A N 1
ATOM 681 C CA . PRO A 1 85 ? 0.312 11.824 -6.698 1.00 81.19 85 PRO A CA 1
ATOM 682 C C . PRO A 1 85 ? 1.371 10.791 -6.280 1.00 81.19 85 PRO A C 1
ATOM 684 O O . PRO A 1 85 ? 2.429 11.146 -5.764 1.00 81.19 85 PRO A O 1
ATOM 687 N N . TYR A 1 86 ? 1.096 9.508 -6.508 1.00 80.31 86 TYR A N 1
ATOM 688 C CA . TYR A 1 86 ? 1.981 8.410 -6.144 1.00 80.31 86 TYR A CA 1
ATOM 689 C C . TYR A 1 86 ? 3.040 8.112 -7.201 1.00 80.31 86 TYR A C 1
ATOM 691 O O . TYR A 1 86 ? 4.112 7.645 -6.832 1.00 80.31 86 TYR A O 1
ATOM 699 N N . GLU A 1 87 ? 2.773 8.408 -8.475 1.00 78.44 87 GLU A N 1
ATOM 700 C CA . GLU A 1 87 ? 3.785 8.378 -9.539 1.00 78.44 87 GLU A CA 1
ATOM 701 C C . GLU A 1 87 ? 4.950 9.307 -9.173 1.00 78.44 87 GLU A C 1
ATOM 703 O O . GLU A 1 87 ? 6.100 8.875 -9.133 1.00 78.44 87 GLU A O 1
ATOM 708 N N . LEU A 1 88 ? 4.635 10.536 -8.748 1.00 75.44 88 LEU A N 1
ATOM 709 C CA . LEU A 1 88 ? 5.622 11.506 -8.264 1.00 75.44 88 LEU A CA 1
ATOM 710 C C . LEU A 1 88 ? 6.356 11.023 -7.005 1.00 75.44 88 LEU A C 1
ATOM 712 O O . LEU A 1 88 ? 7.578 11.110 -6.932 1.00 75.44 88 LEU A O 1
ATOM 716 N N . MET A 1 89 ? 5.623 10.496 -6.016 1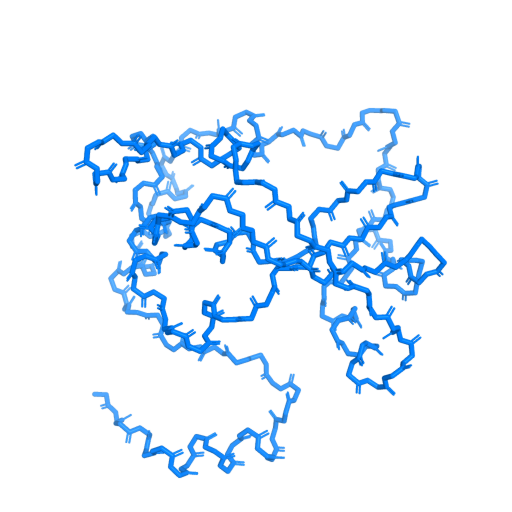.00 72.62 89 MET A N 1
ATOM 717 C CA . MET A 1 89 ? 6.209 10.002 -4.761 1.00 72.62 89 MET A CA 1
ATOM 718 C C . MET A 1 89 ? 7.196 8.848 -4.986 1.00 72.62 89 MET A C 1
ATOM 720 O O . MET A 1 89 ? 8.179 8.719 -4.258 1.00 72.62 89 MET A O 1
ATOM 724 N N . TRP A 1 90 ? 6.925 7.999 -5.976 1.00 73.25 90 TRP A N 1
ATOM 725 C CA . TRP A 1 90 ? 7.738 6.829 -6.294 1.00 73.25 90 TRP A CA 1
ATOM 726 C C . TRP A 1 90 ? 8.797 7.070 -7.371 1.00 73.25 90 TRP A C 1
ATOM 728 O O . TRP A 1 90 ? 9.524 6.129 -7.698 1.00 73.25 90 TRP A O 1
ATOM 738 N N . GLY A 1 91 ? 8.884 8.289 -7.913 1.00 75.50 91 GLY A N 1
ATOM 739 C CA . GLY A 1 91 ? 9.775 8.601 -9.030 1.00 75.50 91 GLY A CA 1
ATOM 740 C C . GLY A 1 91 ? 9.444 7.786 -10.281 1.00 75.50 91 GLY A C 1
ATOM 741 O O . GLY A 1 91 ? 10.348 7.451 -11.040 1.00 75.50 91 GLY A O 1
ATOM 742 N N . LEU A 1 92 ? 8.173 7.412 -10.462 1.00 77.56 92 LEU A N 1
ATOM 743 C CA . LEU A 1 92 ? 7.717 6.618 -11.596 1.00 77.56 92 LEU A CA 1
ATOM 744 C C . LEU A 1 92 ? 7.293 7.531 -12.741 1.00 77.56 92 LEU A C 1
ATOM 746 O O . LEU A 1 92 ? 6.489 8.444 -12.560 1.00 77.56 92 LEU A O 1
ATOM 750 N N . THR A 1 93 ? 7.796 7.239 -13.933 1.00 79.81 93 THR A N 1
ATOM 751 C CA . THR A 1 93 ? 7.377 7.877 -15.179 1.00 79.81 93 THR A CA 1
ATOM 752 C C . THR A 1 93 ? 6.775 6.817 -16.090 1.00 79.81 93 THR A C 1
ATOM 754 O O . THR A 1 93 ? 7.425 5.822 -16.392 1.00 79.81 93 THR A O 1
ATOM 757 N N . VAL A 1 94 ? 5.532 7.022 -16.533 1.00 73.88 94 VAL A N 1
ATOM 758 C CA . VAL A 1 94 ? 4.864 6.133 -17.495 1.00 73.88 94 VAL A CA 1
ATOM 759 C C . VAL A 1 94 ? 4.780 6.840 -18.846 1.00 73.88 94 VAL A C 1
ATOM 761 O O . VAL A 1 94 ? 4.119 7.873 -18.962 1.00 73.88 94 VAL A O 1
ATOM 764 N N . ARG A 1 95 ? 5.462 6.313 -19.868 1.00 75.88 95 ARG A N 1
ATOM 765 C CA . ARG A 1 95 ? 5.478 6.860 -21.238 1.00 75.88 95 ARG A CA 1
ATOM 766 C C . ARG A 1 95 ? 5.389 5.730 -22.250 1.00 75.88 95 ARG A C 1
ATOM 768 O O . ARG A 1 95 ? 6.166 4.789 -22.176 1.00 75.88 95 ARG A O 1
ATOM 775 N N . ASP A 1 96 ? 4.426 5.806 -23.166 1.00 76.25 96 ASP A N 1
ATOM 776 C CA . ASP A 1 96 ? 4.247 4.832 -24.257 1.00 76.25 96 ASP A CA 1
ATOM 777 C C . ASP A 1 96 ? 4.207 3.359 -23.795 1.00 76.25 96 ASP A C 1
ATOM 779 O O . ASP A 1 96 ? 4.700 2.455 -24.465 1.00 76.25 96 ASP A O 1
ATOM 783 N N . GLY A 1 97 ? 3.622 3.109 -22.617 1.00 65.94 97 GLY A N 1
ATOM 784 C CA . GLY A 1 97 ? 3.551 1.773 -22.011 1.00 65.94 97 GLY A CA 1
ATOM 785 C C . GLY A 1 97 ? 4.843 1.303 -21.332 1.00 65.94 97 GLY A C 1
ATOM 786 O O . GLY A 1 97 ? 4.879 0.195 -20.800 1.00 65.94 97 GLY A O 1
ATOM 787 N N . VAL A 1 98 ? 5.885 2.134 -21.307 1.00 72.69 98 VAL A N 1
ATOM 788 C CA . VAL A 1 98 ? 7.115 1.921 -20.541 1.00 72.69 98 VAL A CA 1
ATOM 789 C C . VAL A 1 98 ? 6.972 2.583 -19.175 1.00 72.69 98 VAL A C 1
ATOM 791 O O . VAL A 1 98 ? 6.543 3.732 -19.071 1.00 72.69 98 VAL A O 1
ATOM 794 N N . VAL A 1 99 ? 7.323 1.841 -18.126 1.00 73.12 99 VAL A N 1
ATOM 795 C CA . VAL A 1 99 ? 7.365 2.327 -16.744 1.00 73.12 99 VAL A CA 1
ATOM 796 C C . VAL A 1 99 ? 8.831 2.457 -16.364 1.00 73.12 99 VAL A C 1
ATOM 798 O O . VAL A 1 99 ? 9.545 1.459 -16.301 1.00 73.12 99 VAL A O 1
ATOM 801 N N . GLU A 1 100 ? 9.268 3.682 -16.126 1.00 74.75 100 GLU A N 1
ATOM 802 C CA . GLU A 1 100 ? 10.620 4.013 -15.688 1.00 74.75 100 GLU A CA 1
ATOM 803 C C . GLU A 1 100 ? 10.583 4.434 -14.222 1.00 74.75 100 GLU A C 1
ATOM 805 O O . GLU A 1 100 ? 9.619 5.055 -13.772 1.00 74.75 100 GLU A O 1
ATOM 810 N N . GLN A 1 101 ? 11.632 4.098 -13.480 1.00 75.81 101 GLN A N 1
ATOM 811 C CA . GLN A 1 101 ? 11.859 4.597 -12.132 1.00 75.81 101 GLN A CA 1
ATOM 812 C C . GLN A 1 101 ? 13.200 5.331 -12.102 1.00 75.81 101 GLN A C 1
ATOM 814 O O . GLN A 1 101 ? 14.085 5.016 -12.898 1.00 75.81 101 GLN A O 1
ATOM 819 N N . ASP A 1 102 ? 13.346 6.314 -11.213 1.00 71.06 102 ASP A N 1
ATOM 820 C CA . ASP A 1 102 ? 14.614 7.018 -11.013 1.00 71.06 102 ASP A CA 1
ATOM 821 C C . ASP A 1 102 ? 15.827 6.063 -10.883 1.00 71.06 102 ASP A C 1
ATOM 823 O O . ASP A 1 102 ? 15.718 4.900 -10.472 1.00 71.06 102 ASP A O 1
ATOM 827 N N . GLU A 1 103 ? 17.011 6.554 -11.276 1.00 57.62 103 GLU A N 1
ATOM 828 C CA . GLU A 1 103 ? 18.228 5.749 -11.507 1.00 57.62 103 GLU A CA 1
ATOM 829 C C . GLU A 1 103 ? 18.688 4.922 -10.289 1.00 57.62 103 GLU A C 1
ATOM 831 O O . GLU A 1 103 ? 19.491 3.997 -10.424 1.00 57.62 103 GLU A O 1
ATOM 836 N N . LEU A 1 104 ? 18.145 5.200 -9.101 1.00 53.47 104 LEU A N 1
ATOM 837 C CA . LEU A 1 104 ? 18.530 4.591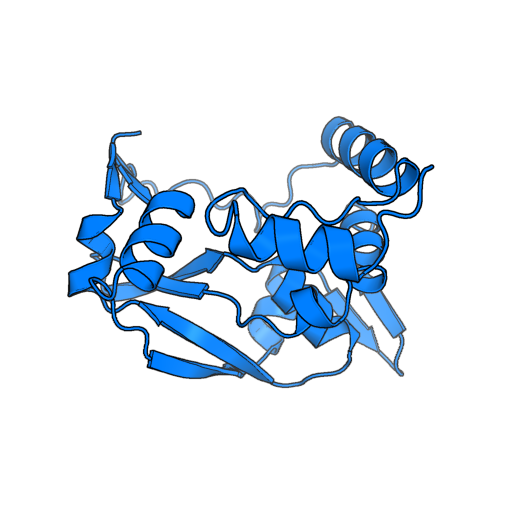 -7.833 1.00 53.47 104 LEU A CA 1
ATOM 838 C C . LEU A 1 104 ? 17.474 3.645 -7.240 1.00 53.47 104 LEU A C 1
ATOM 840 O O . LEU A 1 104 ? 17.736 3.042 -6.199 1.00 53.47 104 LEU A O 1
ATOM 844 N N . SER A 1 105 ? 16.314 3.457 -7.882 1.00 60.94 105 SER A N 1
ATOM 845 C CA . SER A 1 105 ? 15.213 2.669 -7.303 1.00 60.94 105 SER A CA 1
ATOM 846 C C . SER A 1 105 ? 14.731 1.486 -8.157 1.00 60.94 105 SER A C 1
ATOM 848 O O . SER A 1 105 ? 13.868 0.744 -7.698 1.00 60.94 105 SER A O 1
ATOM 850 N N . ASN A 1 106 ? 15.334 1.210 -9.322 1.00 62.81 106 ASN A N 1
ATOM 851 C CA . ASN A 1 106 ? 14.901 0.183 -10.298 1.00 62.81 106 ASN A CA 1
ATOM 852 C C . ASN A 1 106 ? 14.625 -1.240 -9.755 1.00 62.81 106 ASN A C 1
ATOM 854 O O . ASN A 1 106 ? 13.923 -2.034 -10.388 1.00 62.81 106 ASN A O 1
ATOM 858 N N . LEU A 1 107 ? 15.159 -1.606 -8.589 1.00 58.84 107 LEU A N 1
ATOM 859 C CA . LEU A 1 107 ? 14.873 -2.901 -7.965 1.00 58.84 107 LEU A CA 1
ATOM 860 C C . LEU A 1 107 ? 13.529 -2.958 -7.241 1.00 58.84 107 LEU A C 1
ATOM 862 O O . LEU A 1 107 ? 12.938 -4.039 -7.173 1.00 58.84 107 LEU A O 1
ATOM 866 N N . ASP A 1 108 ? 13.028 -1.821 -6.763 1.00 69.94 108 ASP A N 1
ATOM 867 C CA . ASP A 1 108 ? 11.652 -1.707 -6.285 1.00 69.94 108 ASP A CA 1
ATOM 868 C C . ASP A 1 108 ? 10.698 -1.932 -7.458 1.00 69.94 108 ASP A C 1
ATOM 870 O O . ASP A 1 108 ? 9.751 -2.706 -7.325 1.00 69.94 108 ASP A O 1
ATOM 874 N N . LEU A 1 109 ? 10.999 -1.372 -8.636 1.00 74.00 109 LEU A N 1
ATOM 875 C CA . LEU A 1 109 ? 10.248 -1.644 -9.861 1.00 74.00 109 LEU A CA 1
ATOM 876 C C . LEU A 1 109 ? 10.296 -3.129 -10.255 1.00 74.00 109 LEU A C 1
ATOM 878 O O . LEU A 1 109 ? 9.258 -3.714 -10.550 1.00 74.00 109 LEU A O 1
ATOM 882 N N . LEU A 1 110 ? 11.453 -3.797 -10.193 1.00 74.00 110 LEU A N 1
ATOM 883 C CA . LEU A 1 110 ? 11.533 -5.240 -10.468 1.00 74.00 110 LEU A CA 1
ATOM 884 C C . LEU A 1 110 ? 10.722 -6.074 -9.461 1.00 74.00 110 LEU A C 1
ATOM 886 O O . LEU A 1 110 ? 10.037 -7.029 -9.838 1.00 74.00 110 LEU A O 1
ATOM 890 N N . TRP A 1 111 ? 10.781 -5.728 -8.173 1.00 75.62 111 TRP A N 1
ATOM 891 C CA . TRP A 1 111 ? 9.960 -6.364 -7.142 1.00 75.62 111 TRP A CA 1
ATOM 892 C C . TRP A 1 111 ? 8.469 -6.174 -7.422 1.00 75.62 111 TRP A C 1
ATOM 894 O O . TRP A 1 111 ? 7.687 -7.122 -7.370 1.00 75.62 111 TRP A O 1
ATOM 904 N N . VAL A 1 112 ? 8.087 -4.955 -7.776 1.00 83.31 112 VAL A N 1
ATOM 905 C CA . VAL A 1 112 ? 6.737 -4.585 -8.175 1.00 83.31 112 VAL A CA 1
ATOM 906 C C . VAL A 1 112 ? 6.285 -5.404 -9.390 1.00 83.31 112 VAL A C 1
ATOM 908 O O . VAL A 1 112 ? 5.231 -6.037 -9.350 1.00 83.31 112 VAL A O 1
ATOM 911 N N . LEU A 1 113 ? 7.102 -5.502 -10.436 1.00 78.69 113 LEU A N 1
ATOM 912 C CA . LEU A 1 113 ? 6.792 -6.255 -11.655 1.00 78.69 113 LEU A CA 1
ATOM 913 C C . LEU A 1 113 ? 6.736 -7.777 -11.437 1.00 78.69 113 LEU A C 1
ATOM 915 O O . LEU A 1 113 ? 6.019 -8.476 -12.153 1.00 78.69 113 LEU A O 1
ATOM 919 N N . THR A 1 114 ? 7.421 -8.291 -10.415 1.00 81.81 114 THR A N 1
ATOM 920 C CA . THR A 1 114 ? 7.394 -9.716 -10.035 1.00 81.81 114 THR A CA 1
ATOM 921 C C . THR A 1 114 ? 6.413 -10.033 -8.902 1.00 81.81 114 THR A C 1
ATOM 923 O O . THR A 1 114 ? 6.295 -11.190 -8.489 1.00 81.81 114 THR A O 1
ATOM 926 N N . MET A 1 115 ? 5.681 -9.031 -8.402 1.00 83.00 115 MET A N 1
ATOM 927 C CA . MET A 1 115 ? 4.683 -9.211 -7.355 1.00 83.00 115 MET A CA 1
ATOM 928 C C . MET A 1 115 ? 3.559 -10.148 -7.833 1.00 83.00 115 MET A C 1
ATOM 930 O O . MET A 1 115 ? 2.966 -9.893 -8.882 1.00 83.00 115 MET A O 1
ATOM 934 N N . PRO A 1 116 ? 3.200 -11.197 -7.068 1.00 81.38 116 PRO A N 1
ATOM 935 C CA . PRO A 1 116 ? 2.087 -12.068 -7.439 1.00 81.38 116 PRO A CA 1
ATOM 936 C C . PRO A 1 116 ? 0.752 -11.331 -7.478 1.00 81.38 116 PRO A C 1
ATOM 938 O O . PRO A 1 116 ? 0.495 -10.457 -6.642 1.00 81.38 116 PRO A O 1
ATOM 941 N N . ALA A 1 117 ? -0.118 -11.745 -8.398 1.00 82.94 117 ALA A N 1
ATOM 942 C CA . ALA A 1 117 ? -1.416 -11.120 -8.630 1.00 82.94 117 ALA A CA 1
ATOM 943 C C . ALA A 1 117 ? -2.285 -11.074 -7.364 1.00 82.94 117 ALA A C 1
ATOM 945 O O . ALA A 1 117 ? -2.944 -10.071 -7.107 1.00 82.94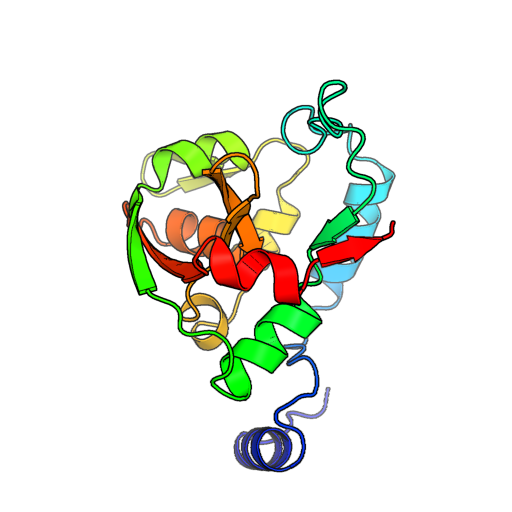 117 ALA A O 1
ATOM 946 N N . GLU A 1 118 ? -2.237 -12.106 -6.516 1.00 81.88 118 GLU A N 1
ATOM 947 C CA . GLU A 1 118 ? -3.024 -12.146 -5.280 1.00 81.88 118 GLU A CA 1
ATOM 948 C C . GLU A 1 118 ? -2.562 -11.089 -4.275 1.00 81.88 118 GLU A C 1
ATOM 950 O O . GLU A 1 118 ? -3.371 -10.542 -3.532 1.00 81.88 118 GLU A O 1
ATOM 955 N N . ARG A 1 119 ? -1.259 -10.778 -4.254 1.00 82.62 119 ARG A N 1
ATOM 956 C CA . ARG A 1 119 ? -0.719 -9.699 -3.420 1.00 82.62 119 ARG A CA 1
ATOM 957 C C . ARG A 1 119 ? -1.039 -8.337 -4.022 1.00 82.62 119 ARG A C 1
ATOM 959 O O . ARG A 1 119 ? -1.360 -7.426 -3.270 1.00 82.62 119 ARG A O 1
ATOM 966 N N . ALA A 1 120 ? -0.958 -8.205 -5.344 1.00 85.81 120 ALA A N 1
ATOM 967 C CA . ALA A 1 120 ? -1.296 -6.976 -6.058 1.00 85.81 120 ALA A CA 1
ATOM 968 C C . ALA A 1 120 ? -2.785 -6.604 -5.931 1.00 85.81 120 ALA A C 1
ATOM 970 O O . ALA A 1 120 ? -3.127 -5.426 -5.948 1.00 85.81 120 ALA A O 1
ATOM 971 N N . ALA A 1 121 ? -3.660 -7.602 -5.782 1.00 86.19 121 ALA A N 1
ATOM 972 C CA . ALA A 1 121 ? -5.097 -7.413 -5.619 1.00 86.19 121 ALA A CA 1
ATOM 973 C C . ALA A 1 121 ? -5.505 -6.888 -4.230 1.00 86.19 121 ALA A C 1
ATOM 975 O O . ALA A 1 121 ? -6.625 -6.410 -4.079 1.00 86.19 121 ALA A O 1
ATOM 976 N N . VAL A 1 122 ? -4.628 -6.969 -3.222 1.00 89.38 122 VAL A N 1
ATOM 977 C CA . VAL A 1 122 ? -4.924 -6.477 -1.868 1.00 89.38 122 VAL A CA 1
ATOM 978 C C . VAL A 1 122 ? -4.864 -4.944 -1.861 1.00 89.38 122 VAL A C 1
ATOM 980 O O . VAL A 1 122 ? -3.796 -4.392 -2.152 1.00 89.38 122 VAL A O 1
ATOM 983 N N . PRO A 1 123 ? -5.947 -4.237 -1.488 1.00 90.88 123 PRO A N 1
ATOM 984 C CA . PRO A 1 123 ? -5.934 -2.781 -1.414 1.00 90.88 123 PRO A CA 1
ATOM 985 C C . PRO A 1 123 ? -4.798 -2.260 -0.514 1.00 90.88 123 PRO A C 1
ATOM 987 O O . PRO A 1 123 ? -4.517 -2.831 0.554 1.00 90.88 123 PRO A O 1
ATOM 990 N N . PRO A 1 124 ? -4.081 -1.198 -0.922 1.00 92.44 124 PRO A N 1
ATOM 991 C CA . PRO A 1 124 ? -3.238 -0.449 -0.004 1.00 92.44 124 PRO A CA 1
ATOM 992 C C . PRO A 1 124 ? -4.088 0.149 1.125 1.00 92.44 124 PRO A C 1
ATOM 994 O O . PRO A 1 124 ? -5.289 0.368 0.968 1.00 92.44 124 PRO A O 1
ATOM 997 N N . LYS A 1 125 ? -3.458 0.394 2.272 1.00 93.06 125 LYS A N 1
ATOM 998 C CA . LYS A 1 125 ? -4.126 0.859 3.488 1.00 93.06 125 LYS A CA 1
ATOM 999 C C . LYS A 1 125 ? -3.711 2.279 3.801 1.00 93.06 125 LYS A C 1
ATOM 1001 O O . LYS A 1 125 ? -2.520 2.587 3.813 1.00 93.06 125 LYS A O 1
ATOM 1006 N N . MET A 1 126 ? -4.691 3.120 4.080 1.00 93.31 126 MET A N 1
ATOM 1007 C CA . MET A 1 126 ? -4.503 4.470 4.585 1.00 93.31 126 MET A CA 1
ATOM 1008 C C . MET A 1 126 ? -5.218 4.632 5.916 1.00 93.31 126 MET A C 1
ATOM 1010 O O . MET A 1 126 ? -6.117 3.867 6.260 1.00 93.31 126 MET A O 1
ATOM 1014 N N . PHE A 1 127 ? -4.822 5.649 6.659 1.00 92.12 127 PHE A N 1
ATOM 1015 C CA . PHE A 1 127 ? -5.503 6.061 7.873 1.00 92.12 127 PHE A CA 1
ATOM 1016 C C . PHE A 1 127 ? -5.518 7.578 7.955 1.00 92.12 127 PHE A C 1
ATOM 1018 O O . PHE A 1 127 ? -4.679 8.247 7.350 1.00 92.12 127 PHE A O 1
ATOM 1025 N N . THR A 1 128 ? -6.471 8.112 8.701 1.00 87.88 128 THR A N 1
ATOM 1026 C CA . THR A 1 128 ? -6.467 9.523 9.074 1.00 87.88 128 THR A CA 1
ATOM 1027 C C . THR A 1 128 ? -5.721 9.681 10.399 1.00 87.88 128 THR A C 1
ATOM 1029 O O . THR A 1 128 ? -6.095 9.047 11.392 1.00 87.88 128 THR A O 1
ATOM 1032 N N . ASP A 1 129 ? -4.651 10.476 10.413 1.00 84.00 129 ASP A N 1
ATOM 1033 C CA . ASP A 1 129 ? -3.915 10.803 11.639 1.00 84.00 129 ASP A CA 1
ATOM 1034 C C . ASP A 1 129 ? -4.710 11.760 12.551 1.00 84.00 129 ASP A C 1
ATOM 1036 O O . ASP A 1 129 ? -5.829 12.179 12.238 1.00 84.00 129 ASP A O 1
ATOM 1040 N N . ASP A 1 130 ? -4.153 12.079 13.716 1.00 77.31 130 ASP A N 1
ATOM 1041 C CA . ASP A 1 130 ? -4.756 12.982 14.703 1.00 77.31 130 ASP A CA 1
ATOM 1042 C C . ASP A 1 130 ? -4.848 14.441 14.231 1.00 77.31 130 ASP A C 1
ATOM 1044 O O . ASP A 1 130 ? -5.652 15.207 14.764 1.00 77.31 130 ASP A O 1
ATOM 1048 N N . MET A 1 131 ? -4.110 14.809 13.182 1.00 79.38 131 MET A N 1
ATOM 1049 C CA . MET A 1 131 ? -4.227 16.095 12.493 1.00 79.38 131 MET A CA 1
ATOM 1050 C C . MET A 1 131 ? -5.286 16.081 11.379 1.00 79.38 131 MET A C 1
ATOM 1052 O O . MET A 1 131 ? -5.450 17.073 10.667 1.00 79.38 131 MET A O 1
ATOM 1056 N N . GLY A 1 132 ? -6.005 14.970 11.195 1.00 79.12 132 GLY A N 1
ATOM 1057 C CA . GLY A 1 132 ? -6.993 14.829 10.129 1.00 79.12 132 GLY A CA 1
ATOM 1058 C C . GLY A 1 132 ? -6.379 14.583 8.747 1.00 79.12 132 GLY A C 1
ATOM 1059 O O . GLY A 1 132 ? -7.099 14.630 7.748 1.00 79.12 132 GLY A O 1
ATOM 1060 N N . GLN A 1 133 ? -5.072 14.324 8.656 1.00 82.88 133 GLN A N 1
ATOM 1061 C CA . GLN A 1 133 ? -4.385 14.094 7.390 1.00 82.88 133 GLN A CA 1
ATOM 1062 C C . GLN A 1 133 ? -4.425 12.617 7.010 1.00 82.88 133 GLN A C 1
ATOM 1064 O O . GLN A 1 133 ? -4.229 11.723 7.831 1.00 82.88 133 GLN A O 1
ATOM 1069 N N . LEU A 1 134 ? -4.662 12.352 5.726 1.00 85.12 134 LEU A N 1
ATOM 1070 C CA . LEU A 1 134 ? -4.653 10.996 5.196 1.00 85.12 134 LEU A CA 1
ATOM 1071 C C . LEU A 1 134 ? -3.205 10.539 4.975 1.00 85.12 134 LEU A C 1
ATOM 1073 O O . LEU A 1 134 ? -2.462 11.130 4.189 1.00 85.12 134 LEU A O 1
ATOM 1077 N N . ARG A 1 135 ? -2.813 9.466 5.655 1.00 86.06 135 ARG A N 1
ATOM 1078 C CA . ARG A 1 135 ? -1.468 8.888 5.631 1.00 86.06 135 ARG A CA 1
ATOM 1079 C C . ARG A 1 135 ? -1.504 7.474 5.074 1.00 86.06 135 ARG A C 1
ATOM 1081 O O . ARG A 1 135 ? -2.470 6.738 5.265 1.00 86.06 135 ARG A O 1
ATOM 1088 N N . LEU A 1 136 ? -0.432 7.082 4.391 1.00 87.56 136 LEU A N 1
ATOM 1089 C CA . LEU A 1 136 ? -0.240 5.706 3.943 1.00 87.56 136 LEU A CA 1
ATOM 1090 C C . LEU A 1 136 ? 0.216 4.841 5.124 1.00 87.56 136 LEU A C 1
ATOM 1092 O O . LEU A 1 136 ? 1.221 5.155 5.752 1.00 87.56 136 LEU A O 1
ATOM 1096 N N . LEU A 1 137 ? -0.502 3.750 5.398 1.00 88.56 137 LEU A N 1
ATOM 1097 C CA . LEU A 1 137 ? -0.145 2.770 6.428 1.00 88.56 137 LEU A CA 1
ATOM 1098 C C . LEU A 1 137 ? 0.666 1.607 5.845 1.00 88.56 137 LEU A C 1
ATOM 1100 O O . LEU A 1 137 ? 1.732 1.270 6.345 1.00 88.56 137 LEU A O 1
ATOM 1104 N N . ASP A 1 138 ? 0.154 0.988 4.777 1.00 88.50 138 ASP A N 1
ATOM 1105 C CA . ASP A 1 138 ? 0.799 -0.136 4.089 1.00 88.50 138 ASP A CA 1
ATOM 1106 C C . ASP A 1 138 ? 0.409 -0.177 2.604 1.00 88.50 138 ASP A C 1
ATOM 1108 O O . ASP A 1 138 ? -0.620 0.345 2.178 1.00 88.50 138 ASP A O 1
ATOM 1112 N N . GLY A 1 139 ? 1.214 -0.870 1.801 1.00 87.00 139 GLY A N 1
ATOM 1113 C CA . GLY A 1 139 ? 0.890 -1.175 0.409 1.00 87.00 139 GLY A CA 1
ATOM 1114 C C . GLY A 1 139 ? 1.518 -0.231 -0.599 1.00 87.00 139 GLY A C 1
ATOM 1115 O O . GLY A 1 139 ? 1.107 -0.218 -1.754 1.00 87.00 139 GLY A O 1
ATOM 1116 N N . SER A 1 140 ? 2.559 0.493 -0.204 1.00 85.38 140 SER A N 1
ATOM 1117 C CA . SER A 1 140 ? 3.325 1.386 -1.073 1.00 85.38 140 SER A CA 1
ATOM 1118 C C . SER A 1 140 ? 3.793 0.685 -2.370 1.00 85.38 140 SER A C 1
ATOM 1120 O O . SER A 1 140 ? 3.556 1.184 -3.466 1.00 85.38 140 SER A O 1
ATOM 1122 N N . HIS A 1 141 ? 4.317 -0.542 -2.283 1.00 87.06 141 HIS A N 1
ATOM 1123 C CA . HIS A 1 141 ? 4.655 -1.357 -3.462 1.00 87.06 141 HIS A CA 1
ATOM 1124 C C . HIS A 1 141 ? 3.435 -1.816 -4.280 1.00 87.06 141 HIS A C 1
ATOM 1126 O O . HIS A 1 141 ? 3.551 -2.066 -5.475 1.00 87.06 141 HIS A O 1
ATOM 1132 N N . ARG A 1 142 ? 2.259 -1.971 -3.659 1.00 89.75 142 ARG A N 1
ATOM 1133 C CA . ARG A 1 142 ? 1.021 -2.334 -4.376 1.00 89.75 142 ARG A CA 1
ATOM 1134 C C . ARG A 1 142 ? 0.501 -1.148 -5.189 1.00 89.75 142 ARG A C 1
ATOM 1136 O O . ARG A 1 142 ? -0.021 -1.344 -6.281 1.00 89.75 142 ARG A O 1
ATOM 1143 N N . ILE A 1 143 ? 0.732 0.073 -4.704 1.00 89.94 143 ILE A N 1
ATOM 1144 C CA . ILE A 1 143 ? 0.489 1.306 -5.459 1.00 89.94 143 ILE A CA 1
ATOM 1145 C C . ILE A 1 143 ? 1.389 1.357 -6.694 1.00 89.94 143 ILE A C 1
ATOM 1147 O O . ILE A 1 143 ? 0.887 1.482 -7.808 1.00 89.94 143 ILE A O 1
ATOM 1151 N N . ALA A 1 144 ? 2.700 1.171 -6.511 1.00 87.56 144 ALA A N 1
ATOM 1152 C CA . ALA A 1 144 ? 3.650 1.116 -7.621 1.00 87.56 144 ALA A CA 1
ATOM 1153 C C . ALA A 1 144 ? 3.298 0.006 -8.631 1.00 87.56 144 ALA A C 1
ATOM 1155 O O . ALA A 1 144 ? 3.384 0.220 -9.836 1.00 87.56 144 ALA A O 1
ATOM 1156 N N . ARG A 1 145 ? 2.821 -1.157 -8.160 1.00 89.69 145 ARG A N 1
ATOM 1157 C CA . ARG A 1 145 ? 2.320 -2.237 -9.029 1.00 89.69 145 ARG A CA 1
ATOM 1158 C C . ARG A 1 145 ? 1.147 -1.813 -9.880 1.00 89.69 145 ARG A C 1
ATOM 1160 O O . ARG A 1 145 ? 1.155 -2.057 -11.077 1.00 89.69 145 ARG A O 1
ATOM 1167 N N . ALA A 1 146 ? 0.152 -1.190 -9.271 1.00 89.56 146 ALA A N 1
ATOM 1168 C CA . ALA A 1 146 ? -1.015 -0.725 -9.992 1.00 89.56 146 ALA A CA 1
ATOM 1169 C C . ALA A 1 146 ? -0.659 0.331 -11.051 1.00 89.56 146 ALA A C 1
ATOM 1171 O O . ALA A 1 146 ? -1.202 0.271 -12.151 1.00 89.56 146 ALA A O 1
ATOM 1172 N N . ILE A 1 147 ? 0.275 1.237 -10.746 1.00 89.00 147 ILE A N 1
ATOM 1173 C CA . ILE A 1 147 ? 0.827 2.192 -1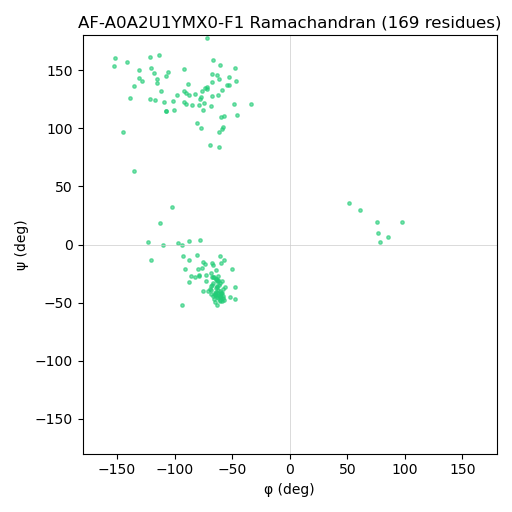1.719 1.00 89.00 147 ILE A CA 1
ATOM 1174 C C . ILE A 1 147 ? 1.506 1.444 -12.867 1.00 89.00 147 ILE A C 1
ATOM 1176 O O . ILE A 1 147 ? 1.229 1.723 -14.030 1.00 89.00 147 ILE A O 1
ATOM 1180 N N . ALA A 1 148 ? 2.349 0.459 -12.546 1.00 85.88 148 ALA A N 1
ATOM 1181 C CA . ALA A 1 148 ? 3.043 -0.336 -13.552 1.00 85.88 148 ALA A CA 1
ATOM 1182 C C . ALA A 1 148 ? 2.086 -1.166 -14.430 1.00 85.88 148 ALA A C 1
ATOM 1184 O O . ALA A 1 148 ? 2.366 -1.399 -15.601 1.00 85.88 148 ALA A O 1
ATOM 1185 N N . ASP A 1 149 ? 0.934 -1.563 -13.883 1.00 87.38 149 ASP A N 1
ATOM 1186 C CA . ASP A 1 149 ? -0.164 -2.207 -14.612 1.00 87.38 149 ASP A CA 1
ATOM 1187 C C . ASP A 1 149 ? -1.018 -1.205 -15.426 1.00 87.38 149 ASP A C 1
ATOM 1189 O O . ASP A 1 149 ? -2.041 -1.587 -15.995 1.00 87.38 149 ASP A O 1
ATOM 1193 N N . GLY A 1 150 ? -0.648 0.080 -15.465 1.00 86.06 150 GLY A N 1
ATOM 1194 C CA . GLY A 1 150 ? -1.346 1.123 -16.223 1.00 86.06 150 GLY A CA 1
ATOM 1195 C C . GLY A 1 150 ? -2.660 1.595 -15.596 1.00 86.06 150 GLY A C 1
ATOM 1196 O O . GLY A 1 150 ? -3.507 2.164 -16.287 1.00 86.06 150 GLY A O 1
ATOM 1197 N N . LYS A 1 151 ? -2.881 1.356 -14.297 1.00 89.12 151 LYS A N 1
ATOM 1198 C CA . LYS A 1 151 ? -4.094 1.827 -13.614 1.00 89.12 151 LYS A CA 1
ATOM 1199 C C . LYS A 1 151 ? -3.992 3.323 -13.339 1.00 89.12 151 LYS A C 1
ATOM 1201 O O . LYS A 1 151 ? -3.016 3.779 -12.763 1.00 89.12 151 LYS A O 1
ATOM 1206 N N . SER A 1 152 ? -5.048 4.066 -13.662 1.00 88.75 152 SER A N 1
ATOM 1207 C CA . SER A 1 152 ? -5.172 5.500 -13.351 1.00 88.75 152 SER A CA 1
ATOM 1208 C C . SER A 1 152 ? -5.769 5.776 -11.965 1.00 88.75 152 SER A C 1
ATOM 1210 O O . SER A 1 152 ? -5.728 6.906 -11.465 1.00 88.75 152 SER A O 1
ATOM 1212 N N . ALA A 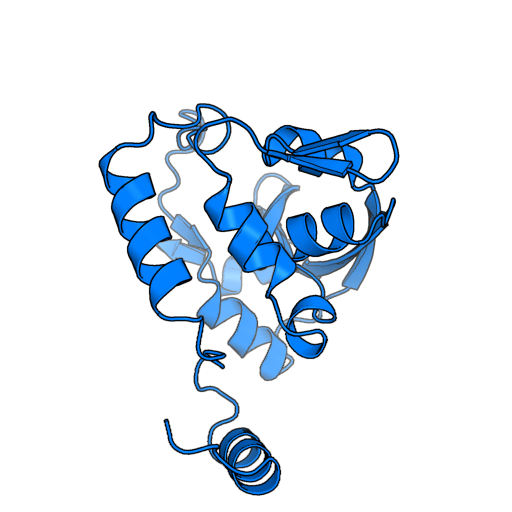1 153 ? -6.341 4.747 -11.333 1.00 92.94 153 ALA A N 1
ATOM 1213 C CA . ALA A 1 153 ? -6.893 4.813 -9.990 1.00 92.94 153 ALA A CA 1
ATOM 1214 C C . ALA A 1 153 ? -6.859 3.448 -9.285 1.00 92.94 153 ALA A C 1
ATOM 1216 O O . ALA A 1 153 ? -6.882 2.395 -9.927 1.00 92.94 153 ALA A O 1
ATOM 1217 N N . ILE A 1 154 ? -6.803 3.471 -7.952 1.00 93.06 154 ILE A N 1
ATOM 1218 C CA . ILE A 1 154 ? -6.617 2.286 -7.104 1.00 93.06 154 ILE A CA 1
ATOM 1219 C C . ILE A 1 154 ? -7.600 2.356 -5.928 1.00 93.06 154 ILE A C 1
ATOM 1221 O O . ILE A 1 154 ? -7.750 3.433 -5.347 1.00 93.06 154 ILE A O 1
ATOM 1225 N N . PRO A 1 155 ? -8.275 1.253 -5.557 1.00 95.56 155 PRO A N 1
ATOM 1226 C CA . PRO A 1 155 ? -9.027 1.189 -4.310 1.00 95.56 155 PRO A CA 1
ATOM 1227 C C . PRO A 1 155 ? -8.074 1.125 -3.111 1.00 95.56 155 PRO A C 1
ATOM 1229 O O . PRO A 1 155 ? -7.129 0.338 -3.107 1.00 95.56 155 PRO A O 1
ATOM 1232 N N . PHE A 1 156 ? -8.351 1.928 -2.093 1.00 94.94 156 PHE A N 1
ATOM 1233 C CA . PHE A 1 156 ? -7.676 1.934 -0.802 1.00 94.94 156 PHE A CA 1
ATOM 1234 C C . PHE A 1 156 ? -8.652 1.538 0.297 1.00 94.94 156 PHE A C 1
ATOM 1236 O O . PHE A 1 156 ? -9.801 1.982 0.280 1.00 94.94 156 PHE A O 1
ATOM 1243 N N . ASP A 1 157 ? -8.161 0.779 1.271 1.00 95.38 157 ASP A N 1
ATOM 1244 C CA . ASP A 1 157 ? -8.837 0.595 2.552 1.00 95.38 157 ASP A CA 1
ATOM 1245 C C . ASP A 1 157 ? -8.441 1.758 3.469 1.00 95.38 157 ASP A C 1
ATOM 1247 O O . ASP A 1 157 ? -7.258 1.955 3.753 1.00 95.38 157 ASP A O 1
ATOM 1251 N N . ILE A 1 158 ? -9.415 2.535 3.929 1.00 94.31 158 ILE A N 1
ATOM 1252 C CA . ILE A 1 158 ? -9.209 3.702 4.785 1.00 94.31 158 ILE A CA 1
ATOM 1253 C C . ILE A 1 158 ? -9.709 3.395 6.190 1.00 94.31 158 ILE A C 1
ATOM 1255 O O . ILE A 1 158 ? -10.885 3.077 6.393 1.00 94.31 158 ILE A O 1
ATOM 1259 N N . ILE A 1 159 ? -8.807 3.532 7.156 1.00 93.81 159 ILE A N 1
ATOM 1260 C CA . ILE A 1 159 ? -9.100 3.475 8.583 1.00 93.81 159 ILE A CA 1
ATOM 1261 C C . ILE A 1 159 ? -9.486 4.875 9.065 1.00 93.81 159 ILE A C 1
ATOM 1263 O O . ILE A 1 159 ? -8.767 5.848 8.819 1.00 93.81 159 ILE A O 1
ATOM 1267 N N . GLY A 1 160 ? -10.623 4.974 9.751 1.00 88.25 160 GLY A N 1
ATOM 1268 C CA . GLY A 1 160 ? -11.113 6.241 10.284 1.00 88.25 160 GLY A CA 1
ATOM 1269 C C . GLY A 1 160 ? -10.226 6.809 11.404 1.00 88.25 160 GLY A C 1
ATOM 1270 O O . GLY A 1 160 ? -9.506 6.065 12.072 1.00 88.25 160 GLY A O 1
ATOM 1271 N N . PRO A 1 161 ? -10.311 8.123 11.672 1.00 85.00 161 PRO A N 1
ATOM 1272 C CA . PRO A 1 161 ? -9.477 8.792 12.675 1.00 85.00 161 PRO A CA 1
ATOM 1273 C C . PRO A 1 161 ? -9.703 8.282 14.107 1.00 85.00 161 PRO A C 1
ATOM 1275 O O . PRO A 1 161 ? -8.775 8.246 14.904 1.00 85.00 161 PRO A O 1
ATOM 1278 N N . ALA A 1 162 ? -10.918 7.839 14.450 1.00 86.81 162 ALA A N 1
ATOM 1279 C CA . ALA A 1 162 ? -11.193 7.278 15.777 1.00 86.81 162 ALA A CA 1
ATOM 1280 C C . ALA A 1 162 ? -10.452 5.949 16.026 1.00 86.81 162 ALA A C 1
ATOM 1282 O O . ALA A 1 162 ? -10.128 5.612 17.164 1.00 86.81 162 ALA A O 1
ATOM 1283 N N . ASP A 1 163 ? -10.166 5.206 14.957 1.00 91.00 163 ASP A N 1
ATOM 1284 C CA . ASP A 1 163 ? -9.527 3.896 15.016 1.00 91.00 163 ASP A CA 1
ATOM 1285 C C . ASP A 1 163 ? -8.000 3.978 14.921 1.00 91.00 163 ASP A C 1
ATOM 1287 O O . ASP A 1 163 ? -7.317 3.067 15.392 1.00 91.00 163 ASP A O 1
ATOM 1291 N N . SER A 1 164 ? -7.446 5.072 14.380 1.00 86.50 164 SER A N 1
ATOM 1292 C CA . SER A 1 164 ? -5.993 5.242 14.232 1.00 86.50 164 SER A CA 1
ATOM 1293 C C . SER A 1 164 ? -5.243 5.253 15.563 1.00 86.50 164 SER A C 1
ATOM 1295 O O . SER A 1 164 ? -4.126 4.742 15.670 1.00 86.50 164 SER A O 1
ATOM 1297 N N . ILE A 1 165 ? -5.903 5.725 16.621 1.00 87.06 165 ILE A N 1
ATOM 1298 C CA . ILE A 1 165 ? -5.380 5.733 17.990 1.00 87.06 165 ILE A CA 1
ATOM 1299 C C . ILE A 1 165 ? -5.127 4.308 18.506 1.00 87.06 165 ILE A C 1
ATOM 1301 O O . ILE A 1 165 ? -4.196 4.097 19.284 1.00 87.06 165 ILE A O 1
ATOM 1305 N N . LYS A 1 166 ? -5.913 3.313 18.067 1.00 87.50 166 LYS A N 1
ATOM 1306 C CA . LYS A 1 166 ? -5.839 1.938 18.589 1.00 87.50 166 LYS A CA 1
ATOM 1307 C C . LYS A 1 166 ? -4.516 1.249 18.264 1.00 87.50 166 LYS A C 1
ATOM 1309 O O . LYS A 1 166 ? -4.095 0.388 19.027 1.00 87.50 166 LYS A O 1
ATOM 1314 N N . PHE A 1 167 ? -3.858 1.629 17.171 1.00 87.94 167 PHE A N 1
ATOM 1315 C CA . PHE A 1 167 ? -2.567 1.073 16.745 1.00 87.94 167 PHE A CA 1
ATOM 1316 C C . PHE A 1 167 ? -1.421 2.086 16.820 1.00 87.94 167 PHE A C 1
ATOM 1318 O O . PHE A 1 167 ? -0.362 1.884 16.228 1.00 87.94 167 PHE A O 1
ATOM 1325 N N . ARG A 1 168 ? -1.603 3.166 17.582 1.00 86.69 168 ARG A N 1
ATOM 1326 C CA . ARG A 1 168 ? -0.553 4.140 17.869 1.00 86.69 168 ARG A CA 1
ATOM 1327 C C . ARG A 1 168 ? 0.332 3.642 19.017 1.00 86.69 168 ARG A C 1
ATOM 1329 O O . ARG A 1 168 ? -0.167 3.263 20.078 1.00 86.69 168 ARG A O 1
ATOM 1336 N N . ARG A 1 169 ? 1.652 3.647 18.828 1.00 80.69 169 ARG A N 1
ATOM 1337 C CA . ARG A 1 169 ? 2.655 3.141 19.783 1.00 80.69 169 ARG A CA 1
ATOM 1338 C C . ARG A 1 169 ? 3.731 4.181 20.039 1.00 80.69 169 ARG A C 1
ATOM 1340 O O . ARG A 1 169 ? 4.093 4.848 19.086 1.00 80.69 169 ARG A O 1
ATOM 1347 N N . PRO A 1 170 ? 4.232 4.353 21.272 1.00 78.69 170 PRO A N 1
ATOM 1348 C CA . PRO A 1 170 ? 5.353 5.259 21.513 1.00 78.69 170 PRO A CA 1
ATOM 1349 C C . PRO A 1 170 ? 6.591 4.787 20.736 1.00 78.69 170 PRO A C 1
ATOM 1351 O O . PRO A 1 170 ? 6.777 3.575 20.610 1.00 78.69 170 PRO A O 1
ATOM 1354 N N . LYS A 1 171 ? 7.381 5.721 20.192 1.00 69.38 171 LYS A N 1
ATOM 1355 C CA . LYS A 1 171 ? 8.663 5.417 19.529 1.00 69.38 171 LYS A CA 1
ATOM 1356 C C . LYS A 1 171 ? 9.686 4.821 20.495 1.00 69.38 171 LYS A C 1
ATOM 1358 O O . LYS A 1 171 ? 9.675 5.201 21.688 1.00 69.38 171 LYS A O 1
#